Protein AF-A0A534P4Z9-F1 (afdb_monomer)

Solvent-accessible surface area (backbone atoms only — not comparable to full-atom values): 7492 Å² total; per-residue (Å²): 134,86,83,76,64,54,71,62,78,65,38,52,46,67,54,54,63,6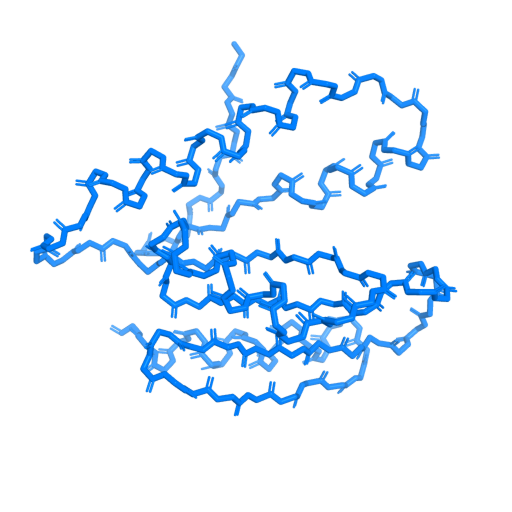1,56,46,58,54,32,57,75,70,72,50,92,48,71,69,58,54,52,50,48,54,49,49,48,41,49,50,22,60,73,42,62,90,47,86,91,55,62,56,40,55,46,78,45,79,26,70,62,66,46,66,62,58,42,52,52,49,29,62,77,30,52,35,47,32,28,40,27,31,71,44,70,89,53,87,82,60,72,63,43,56,34,41,38,39,35,71,89,69,48,76,47,78,42,66,34,39,69,63,57,36,50,54,57,49,47,57,56,54,60,77,75,110

Nearest PDB structures (foldseek):
  1u80-assembly2_C-2  TM=8.392E-01  e=1.641E-07  Escherichia coli
  1u7z-assembly2_C  TM=8.419E-01  e=2.268E-07  Escherichia coli
  1u80-assembly1_B  TM=8.385E-01  e=2.268E-07  Escherichia coli
  5int-assembly1_A  TM=7.259E-01  e=1.029E-05  Bacillus anthracis
  1u7w-assembly1_B  TM=8.502E-01  e=1.557E-04  Escherichia coli

Structure (mmCIF, N/CA/C/O backbone):
data_AF-A0A534P4Z9-F1
#
_entry.id   AF-A0A534P4Z9-F1
#
loop_
_atom_site.group_PDB
_atom_site.id
_atom_site.type_symbol
_atom_site.label_atom_id
_atom_site.label_alt_id
_atom_site.label_comp_id
_atom_site.label_asym_id
_atom_site.label_entity_id
_atom_site.label_seq_id
_atom_site.pdbx_PDB_ins_code
_atom_site.Cartn_x
_atom_site.Cartn_y
_atom_site.Cartn_z
_atom_site.occupancy
_atom_site.B_iso_or_equiv
_atom_site.auth_seq_id
_atom_site.auth_comp_id
_atom_site.auth_asym_id
_atom_site.auth_atom_id
_atom_site.pdbx_PDB_model_num
ATOM 1 N N . MET A 1 1 ? -1.543 27.097 2.259 1.00 29.22 1 MET A N 1
ATOM 2 C CA . MET A 1 1 ? -1.745 26.263 1.054 1.00 29.22 1 MET A CA 1
ATOM 3 C C . MET A 1 1 ? -2.213 24.891 1.501 1.00 29.22 1 MET A C 1
ATOM 5 O O . MET A 1 1 ? -1.517 24.259 2.283 1.00 29.22 1 MET A O 1
ATOM 9 N N . ALA A 1 2 ? -3.424 24.500 1.105 1.00 28.06 2 ALA A N 1
ATOM 10 C CA . ALA A 1 2 ? -4.111 23.307 1.587 1.00 28.06 2 ALA A CA 1
ATOM 11 C C . ALA A 1 2 ? -3.503 22.024 0.996 1.00 28.06 2 ALA A C 1
ATOM 13 O O . ALA A 1 2 ? -3.350 21.909 -0.218 1.00 28.06 2 ALA A O 1
ATOM 14 N N . LEU A 1 3 ? -3.165 21.064 1.859 1.00 31.88 3 LEU A N 1
ATOM 15 C CA . LEU A 1 3 ? -2.809 19.710 1.449 1.00 31.88 3 LEU A CA 1
ATOM 16 C C . LEU A 1 3 ? -4.101 19.005 1.012 1.00 31.88 3 LEU A C 1
ATOM 18 O O . LEU A 1 3 ? -4.985 18.771 1.834 1.00 31.88 3 LEU A O 1
ATOM 22 N N . ALA A 1 4 ? -4.237 18.704 -0.277 1.00 30.28 4 ALA A N 1
ATOM 23 C CA . ALA A 1 4 ? -5.402 18.000 -0.798 1.00 3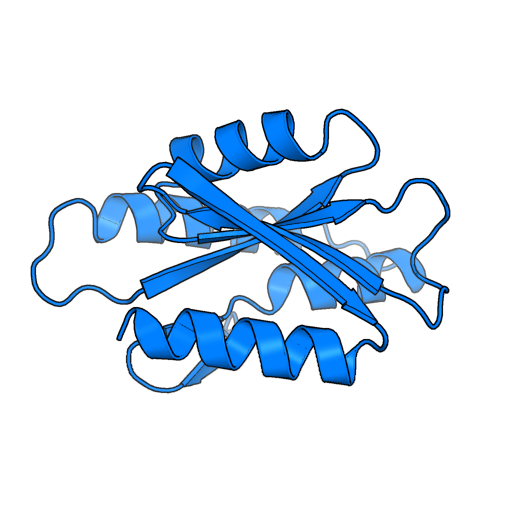0.28 4 ALA A CA 1
ATOM 24 C C . ALA A 1 4 ? -5.305 16.503 -0.451 1.00 30.28 4 ALA A C 1
ATOM 26 O O . ALA A 1 4 ? -4.774 15.702 -1.218 1.00 30.28 4 ALA A O 1
ATOM 27 N N . ALA A 1 5 ? -5.803 16.116 0.726 1.00 37.88 5 ALA A N 1
ATOM 28 C CA . ALA A 1 5 ? -6.342 14.772 0.893 1.00 37.88 5 ALA A CA 1
ATOM 29 C C . ALA A 1 5 ? -7.618 14.713 0.048 1.00 37.88 5 ALA A C 1
ATOM 31 O O . ALA A 1 5 ? -8.521 15.530 0.234 1.00 37.88 5 ALA A O 1
ATOM 32 N N . VAL A 1 6 ? -7.671 13.805 -0.924 1.00 36.94 6 VAL A N 1
ATOM 33 C CA . VAL A 1 6 ? -8.884 13.629 -1.718 1.00 36.94 6 VAL A CA 1
ATOM 34 C C . VAL A 1 6 ? -9.784 12.689 -0.931 1.00 36.94 6 VAL A C 1
ATOM 36 O O . VAL A 1 6 ? -9.512 11.496 -0.805 1.00 36.94 6 VAL A O 1
ATOM 39 N N . TYR A 1 7 ? -10.812 13.277 -0.326 1.00 35.72 7 TYR A N 1
ATOM 40 C CA . TYR A 1 7 ? -11.838 12.571 0.426 1.00 35.72 7 TYR A CA 1
ATOM 41 C C . TYR A 1 7 ? -12.895 12.038 -0.539 1.00 35.72 7 TYR A C 1
ATOM 43 O O . TYR A 1 7 ? -13.554 12.814 -1.228 1.00 35.72 7 TYR A O 1
ATOM 51 N N . PHE A 1 8 ? -13.092 10.722 -0.540 1.00 34.56 8 PHE A N 1
ATOM 52 C CA . PHE A 1 8 ? -14.251 10.079 -1.156 1.00 34.56 8 PHE A CA 1
ATOM 53 C C . PHE A 1 8 ? -14.954 9.244 -0.077 1.00 34.56 8 PHE A C 1
ATOM 55 O O . PHE A 1 8 ? -14.649 8.070 0.121 1.00 34.56 8 PHE A O 1
ATOM 62 N N . GLY A 1 9 ? -15.876 9.861 0.671 1.00 50.66 9 GLY A N 1
ATOM 63 C CA . GLY A 1 9 ? -16.612 9.174 1.743 1.00 50.66 9 GLY A CA 1
ATOM 64 C C . GLY A 1 9 ? -15.707 8.719 2.909 1.00 50.66 9 GLY A C 1
ATOM 65 O O . GLY A 1 9 ? -14.794 9.462 3.271 1.00 50.66 9 GLY A O 1
ATOM 66 N N . PRO A 1 10 ? -15.927 7.533 3.521 1.00 46.31 10 PRO A N 1
ATOM 67 C CA . PRO A 1 10 ? -15.131 7.046 4.660 1.00 46.31 10 PRO A CA 1
ATOM 68 C C . PRO A 1 10 ? -13.684 6.654 4.297 1.00 46.31 10 PRO A C 1
ATOM 70 O O . PRO A 1 10 ? -12.941 6.187 5.160 1.00 46.31 10 PRO A O 1
ATOM 73 N N . VAL A 1 11 ? -13.267 6.829 3.038 1.00 41.22 11 VAL A N 1
ATOM 74 C CA . VAL A 1 11 ? -11.941 6.448 2.541 1.00 41.22 11 VAL A CA 1
ATOM 75 C C . VAL A 1 11 ? -11.077 7.686 2.322 1.00 41.22 11 VAL A C 1
ATOM 77 O O . VAL A 1 11 ? -11.446 8.606 1.588 1.00 41.22 11 VAL A O 1
ATOM 80 N N . VAL A 1 12 ? -9.886 7.685 2.927 1.00 52.78 12 VAL A N 1
ATOM 81 C CA . VAL A 1 12 ? -8.869 8.723 2.719 1.00 52.78 12 VAL A CA 1
ATOM 82 C C . VAL A 1 12 ? -7.769 8.176 1.812 1.00 52.78 12 VAL A C 1
ATOM 84 O O . VAL A 1 12 ? -6.960 7.353 2.236 1.00 52.78 12 VAL A O 1
ATOM 87 N N . PHE A 1 13 ? -7.706 8.669 0.571 1.00 48.91 13 PHE A N 1
ATOM 88 C CA . PHE A 1 13 ? -6.577 8.438 -0.333 1.00 48.91 13 PHE A CA 1
ATOM 89 C C . PHE A 1 13 ? -5.587 9.600 -0.228 1.00 48.91 13 PHE A C 1
ATOM 91 O O . PHE A 1 13 ? -5.920 10.752 -0.517 1.00 48.91 13 PHE A O 1
ATOM 98 N N . LEU A 1 14 ? -4.338 9.315 0.142 1.00 53.25 14 LEU A N 1
ATOM 99 C CA . LEU A 1 14 ? -3.276 10.317 0.082 1.00 53.25 14 LEU A CA 1
ATOM 100 C C . LEU A 1 14 ? -2.496 10.176 -1.228 1.00 53.25 14 LEU A C 1
ATOM 102 O O . LEU A 1 14 ? -1.571 9.379 -1.346 1.00 53.25 14 LEU A O 1
ATOM 106 N N . LEU A 1 15 ? -2.853 11.034 -2.193 1.00 47.09 15 LEU A N 1
ATOM 107 C CA . LEU A 1 15 ? -2.173 11.278 -3.479 1.00 47.09 15 LEU A CA 1
ATOM 108 C C . LEU A 1 15 ? -0.684 11.636 -3.358 1.00 47.09 15 LEU A C 1
ATOM 110 O O . LEU A 1 15 ? 0.015 11.734 -4.366 1.00 47.09 15 LEU A O 1
ATOM 114 N N . ALA A 1 16 ? -0.188 11.851 -2.143 1.00 43.97 16 ALA A N 1
ATOM 115 C CA . ALA A 1 16 ? 1.153 12.342 -1.900 1.00 43.97 16 ALA A CA 1
ATOM 116 C C . ALA A 1 16 ? 2.244 11.457 -2.508 1.00 43.97 16 ALA A C 1
ATOM 118 O O . ALA A 1 16 ? 3.210 12.002 -3.025 1.00 43.97 16 ALA A O 1
ATOM 119 N N . THR A 1 17 ? 2.078 10.130 -2.526 1.00 43.56 17 THR A N 1
ATOM 120 C CA . THR A 1 17 ? 3.051 9.226 -3.162 1.00 43.56 17 THR A CA 1
ATOM 121 C C . THR A 1 17 ? 3.067 9.395 -4.687 1.00 43.56 17 THR A C 1
ATOM 123 O O . THR A 1 17 ? 4.137 9.398 -5.287 1.00 43.56 17 THR A O 1
ATOM 126 N N . ALA A 1 18 ? 1.912 9.625 -5.323 1.00 42.19 18 ALA A N 1
ATOM 127 C CA . ALA A 1 18 ? 1.818 9.856 -6.769 1.00 42.19 18 ALA A CA 1
ATOM 128 C C . ALA A 1 18 ? 2.394 11.225 -7.180 1.00 42.19 18 ALA A C 1
ATOM 130 O O . ALA A 1 18 ? 3.135 11.320 -8.157 1.00 42.19 18 ALA A O 1
ATOM 131 N N . VAL A 1 19 ? 2.124 12.274 -6.394 1.00 46.00 19 VAL A N 1
ATOM 132 C CA . VAL A 1 19 ? 2.737 13.605 -6.567 1.00 46.00 19 VAL A CA 1
ATOM 133 C C . VAL A 1 19 ? 4.254 13.542 -6.349 1.00 46.00 19 VAL A C 1
ATOM 135 O O . VAL A 1 19 ? 4.999 14.225 -7.052 1.00 46.00 19 VAL A O 1
ATOM 138 N N . LEU A 1 20 ? 4.721 12.681 -5.436 1.00 47.41 20 LEU A N 1
ATOM 139 C CA . LEU A 1 20 ? 6.143 12.451 -5.193 1.00 47.41 20 LEU A CA 1
ATOM 140 C C . LEU A 1 20 ? 6.856 11.863 -6.410 1.00 47.41 20 LEU A C 1
ATOM 142 O O . LEU A 1 20 ? 7.895 12.372 -6.819 1.00 47.41 20 LEU A O 1
ATOM 146 N N . VAL A 1 21 ? 6.287 10.801 -6.985 1.00 46.12 21 VAL A N 1
ATOM 147 C CA . VAL A 1 21 ? 6.866 10.083 -8.129 1.00 46.12 21 VAL A CA 1
ATOM 148 C C . VAL A 1 21 ? 6.940 11.001 -9.351 1.00 46.12 21 VAL A C 1
ATOM 150 O O . VAL A 1 21 ? 7.973 11.061 -10.014 1.00 46.12 21 VAL A O 1
ATOM 153 N N . VAL A 1 22 ? 5.892 11.791 -9.605 1.00 52.44 22 VAL A N 1
ATOM 154 C CA . VAL A 1 22 ? 5.870 12.759 -10.714 1.00 52.44 22 VAL A CA 1
ATOM 155 C C . VAL A 1 22 ? 6.836 13.923 -10.477 1.00 52.44 22 VAL A C 1
ATOM 157 O O . VAL A 1 22 ? 7.543 14.327 -11.399 1.00 52.44 22 VAL A O 1
ATOM 160 N N . GLY A 1 23 ? 6.892 14.472 -9.262 1.00 55.66 23 GLY A N 1
ATOM 161 C CA . GLY A 1 23 ? 7.757 15.616 -8.974 1.00 55.66 23 GLY A CA 1
ATOM 162 C C . GLY A 1 23 ? 9.243 15.255 -8.894 1.00 55.66 23 GLY A C 1
ATOM 163 O O . GLY A 1 23 ? 10.062 16.046 -9.351 1.00 55.66 23 GLY A O 1
ATOM 164 N N . LEU A 1 24 ? 9.602 14.051 -8.427 1.00 52.75 24 LEU A N 1
ATOM 165 C CA . LEU A 1 24 ? 10.980 13.541 -8.500 1.00 52.75 24 LEU A CA 1
ATOM 166 C C . LEU A 1 24 ? 11.438 13.385 -9.957 1.00 52.75 24 LEU A C 1
ATOM 168 O O . LEU A 1 24 ? 12.546 13.790 -10.295 1.00 52.75 24 LEU A O 1
ATOM 172 N N . TRP A 1 25 ? 10.564 12.882 -10.837 1.00 44.66 25 TRP A N 1
ATOM 173 C CA . TRP A 1 25 ? 10.863 12.728 -12.266 1.00 44.66 25 TRP A CA 1
ATOM 174 C C . TRP A 1 25 ? 10.993 14.070 -13.004 1.00 44.66 25 TRP A C 1
ATOM 176 O O . TRP A 1 25 ? 11.714 14.172 -13.993 1.00 44.66 25 TRP A O 1
ATOM 186 N N . LYS A 1 26 ? 10.335 15.124 -12.503 1.00 56.28 26 LYS A N 1
ATOM 187 C CA . LYS A 1 26 ? 10.424 16.495 -13.035 1.00 56.28 26 LYS A CA 1
ATOM 188 C C . LYS A 1 26 ? 11.451 17.390 -12.325 1.00 56.28 26 LYS A C 1
ATOM 190 O O . LYS A 1 26 ? 11.509 18.581 -12.626 1.00 56.28 26 LYS A O 1
ATOM 195 N N . GLY A 1 27 ? 12.253 16.849 -11.403 1.00 50.34 27 GLY A N 1
ATOM 196 C CA . GLY A 1 27 ? 13.313 17.591 -10.709 1.00 50.34 27 GLY A CA 1
ATOM 197 C C . GLY A 1 27 ? 12.817 18.622 -9.687 1.00 50.34 27 GLY A C 1
ATOM 198 O O . GLY A 1 27 ? 13.512 19.594 -9.399 1.00 50.34 27 GLY A O 1
ATOM 199 N N . TRP A 1 28 ? 11.610 18.456 -9.143 1.00 64.25 28 TRP A N 1
ATOM 200 C CA . TRP A 1 28 ? 11.060 19.358 -8.129 1.00 64.25 28 TRP A CA 1
ATOM 201 C C . TRP A 1 28 ? 11.677 19.084 -6.749 1.00 64.25 28 TRP A C 1
ATOM 203 O O . TRP A 1 28 ? 11.781 17.935 -6.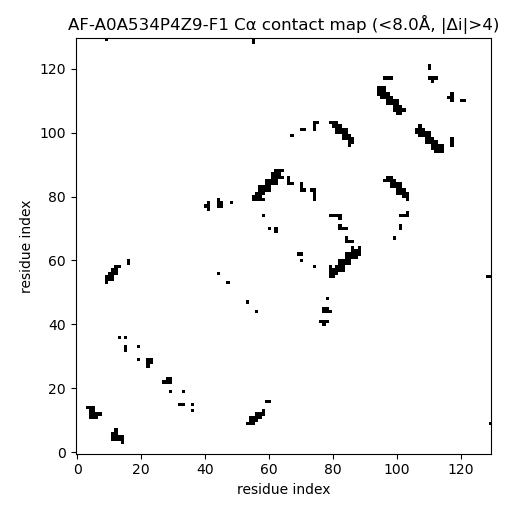321 1.00 64.25 28 TRP A O 1
ATOM 213 N N . ASN A 1 29 ? 12.028 20.139 -6.003 1.00 50.94 29 ASN A N 1
ATOM 214 C CA . ASN A 1 29 ? 12.429 20.003 -4.601 1.00 50.94 29 ASN A CA 1
ATOM 215 C C . ASN A 1 29 ? 11.187 19.759 -3.727 1.00 50.94 29 ASN A C 1
ATOM 217 O O . ASN A 1 29 ? 10.456 20.683 -3.374 1.00 50.94 29 ASN A O 1
ATOM 221 N N . LEU A 1 30 ? 10.945 18.488 -3.405 1.00 52.62 30 LEU A N 1
ATOM 222 C CA . LEU A 1 30 ? 9.762 18.021 -2.680 1.00 52.62 30 LEU A CA 1
ATOM 223 C C . LEU A 1 30 ? 10.004 17.748 -1.188 1.00 52.62 30 LEU A C 1
ATOM 225 O O . LEU A 1 30 ? 9.122 17.187 -0.536 1.00 52.62 30 LEU A O 1
ATOM 229 N N . GLY A 1 31 ? 11.156 18.130 -0.620 1.00 47.09 31 GLY A N 1
ATOM 230 C CA . GLY A 1 31 ? 11.521 17.780 0.764 1.00 47.09 31 GLY A CA 1
ATOM 231 C C . GLY A 1 31 ? 10.451 18.152 1.803 1.00 47.09 31 GLY A C 1
ATOM 232 O O . GLY A 1 31 ? 10.122 17.350 2.676 1.00 47.09 31 GLY A O 1
ATOM 233 N N . GLY A 1 32 ? 9.821 19.323 1.651 1.00 42.19 32 GLY A N 1
ATOM 234 C CA . GLY A 1 32 ? 8.721 19.762 2.519 1.00 42.19 32 GLY A CA 1
ATOM 235 C C . GLY A 1 32 ? 7.400 19.016 2.290 1.00 42.19 32 GLY A C 1
ATOM 236 O O . GLY A 1 32 ? 6.673 18.743 3.239 1.00 42.19 32 GLY A O 1
ATOM 237 N N . VAL A 1 33 ? 7.094 18.626 1.051 1.00 41.88 33 VAL A N 1
ATOM 238 C CA . VAL A 1 33 ? 5.849 17.913 0.700 1.00 41.88 33 VAL A CA 1
ATOM 239 C C . VAL A 1 33 ? 5.904 16.455 1.164 1.00 41.88 33 VAL A C 1
ATOM 241 O O . VAL A 1 33 ? 4.914 15.935 1.683 1.00 41.88 33 VAL A O 1
ATOM 244 N N . LEU A 1 34 ? 7.075 15.818 1.046 1.00 39.97 34 LEU A N 1
ATOM 245 C CA . LEU A 1 34 ? 7.327 14.464 1.541 1.00 39.97 34 LEU A CA 1
ATOM 246 C C . LEU A 1 34 ? 7.126 14.380 3.056 1.00 39.97 34 LEU A C 1
ATOM 248 O O . LEU A 1 34 ? 6.419 13.496 3.542 1.00 39.97 34 LEU A O 1
ATOM 252 N N . TYR A 1 35 ? 7.719 15.321 3.793 1.00 40.44 35 TYR A N 1
ATOM 253 C CA . TYR A 1 35 ? 7.611 15.363 5.247 1.00 40.44 35 TYR A CA 1
ATOM 254 C C . TYR A 1 35 ? 6.156 15.528 5.695 1.00 40.44 35 TYR A C 1
ATOM 256 O O . TYR A 1 35 ? 5.682 14.784 6.551 1.00 40.44 35 TYR A O 1
ATOM 264 N N . VAL A 1 36 ? 5.413 16.437 5.057 1.00 39.81 36 VAL A N 1
ATOM 265 C CA . VAL A 1 36 ? 4.015 16.702 5.415 1.00 39.81 36 VAL A CA 1
ATOM 266 C C . VAL A 1 36 ? 3.114 15.499 5.109 1.00 39.81 36 VAL A C 1
ATOM 268 O O . VAL A 1 36 ? 2.272 15.146 5.928 1.00 39.81 36 VAL A O 1
ATOM 271 N N . ALA A 1 37 ? 3.316 14.798 3.994 1.00 44.66 37 ALA A N 1
ATOM 272 C CA . ALA A 1 37 ? 2.541 13.600 3.672 1.00 44.66 37 ALA A CA 1
ATOM 273 C C . ALA A 1 37 ? 2.781 12.429 4.639 1.00 44.66 37 ALA A C 1
ATOM 275 O O . ALA A 1 37 ? 1.837 11.755 5.063 1.00 44.66 37 ALA A O 1
ATOM 276 N N . VAL A 1 38 ? 4.045 12.188 5.004 1.00 45.03 38 VAL A N 1
ATOM 277 C CA . VAL A 1 38 ? 4.418 11.151 5.977 1.00 45.03 38 VAL A CA 1
ATOM 278 C C . VAL A 1 38 ? 3.893 11.507 7.372 1.00 45.03 38 VAL A C 1
ATOM 280 O O . VAL A 1 38 ? 3.355 10.631 8.052 1.00 45.03 38 VAL A O 1
ATOM 283 N N . ALA A 1 39 ? 3.973 12.784 7.761 1.00 48.19 39 ALA A N 1
ATOM 284 C CA . ALA A 1 39 ? 3.455 13.283 9.031 1.00 48.19 39 ALA A CA 1
ATOM 285 C C . ALA A 1 39 ? 1.926 13.170 9.131 1.00 48.19 39 ALA A C 1
ATOM 287 O O . ALA A 1 39 ? 1.413 12.804 10.186 1.00 48.19 39 ALA A O 1
ATOM 288 N N . VAL A 1 40 ? 1.186 13.407 8.042 1.00 57.59 40 VAL A N 1
ATOM 289 C CA . VAL A 1 40 ? -0.279 13.263 8.034 1.00 57.59 40 VAL A CA 1
ATOM 290 C C . VAL A 1 40 ? -0.701 11.805 8.227 1.00 57.59 40 VAL A C 1
ATOM 292 O O . VAL A 1 40 ? -1.580 11.550 9.042 1.00 57.59 40 VAL A O 1
ATOM 295 N N . LEU A 1 41 ? -0.064 10.833 7.562 1.00 55.44 41 LEU A N 1
ATOM 296 C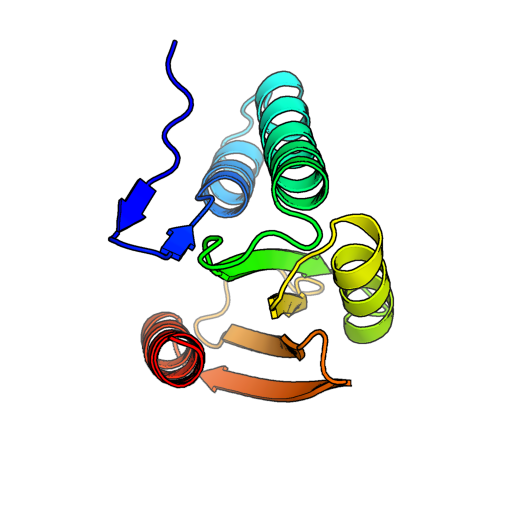 CA . LEU A 1 41 ? -0.402 9.412 7.757 1.00 55.44 41 LEU A CA 1
ATOM 297 C C . LEU A 1 41 ? -0.132 8.940 9.192 1.00 55.44 41 LEU A C 1
ATOM 299 O O . LEU A 1 41 ? -0.999 8.320 9.801 1.00 55.44 41 LEU A O 1
ATOM 303 N N . ALA A 1 42 ? 1.039 9.265 9.747 1.00 57.06 42 ALA A N 1
ATOM 304 C CA . ALA A 1 42 ? 1.372 8.918 11.130 1.00 57.06 42 ALA A CA 1
ATOM 305 C C . ALA A 1 42 ? 0.457 9.634 12.144 1.00 57.06 42 ALA A C 1
ATOM 307 O O . ALA A 1 42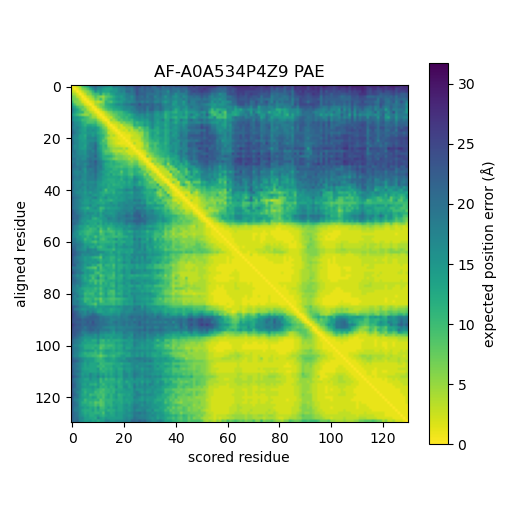 ? 0.028 9.042 13.139 1.00 57.06 42 ALA A O 1
ATOM 308 N N . GLY A 1 43 ? 0.106 10.892 11.862 1.00 61.66 43 GLY A N 1
ATOM 309 C CA . GLY A 1 43 ? -0.810 11.690 12.671 1.00 61.66 43 GLY A CA 1
ATOM 310 C C . GLY A 1 43 ? -2.242 11.155 12.656 1.00 61.66 43 GLY A C 1
ATOM 311 O O . GLY A 1 43 ? -2.853 11.043 13.714 1.00 61.66 43 GLY A O 1
ATOM 312 N N . LEU A 1 44 ? -2.773 10.768 11.491 1.00 67.50 44 LEU A N 1
ATOM 313 C CA . LEU A 1 44 ? -4.110 10.173 11.359 1.00 67.50 44 LEU A CA 1
ATOM 314 C C . LEU A 1 44 ? -4.170 8.769 11.967 1.00 67.50 44 LEU A C 1
ATOM 316 O O . LEU A 1 44 ? -5.130 8.458 12.672 1.00 67.50 44 LEU A O 1
ATOM 320 N N . GLY A 1 45 ? -3.128 7.960 11.754 1.00 63.41 45 GLY A N 1
ATOM 321 C CA . GLY A 1 45 ? -2.985 6.648 12.380 1.00 63.41 45 GLY A CA 1
ATOM 322 C C . GLY A 1 45 ? -3.040 6.743 13.904 1.00 63.41 45 GLY A C 1
ATOM 323 O O . GLY A 1 45 ? -3.789 6.005 14.537 1.00 63.41 45 GLY A O 1
ATOM 324 N N . THR A 1 46 ? -2.321 7.699 14.495 1.00 71.38 46 THR A N 1
ATOM 325 C CA . THR A 1 46 ? -2.388 7.970 15.940 1.00 71.38 46 THR A CA 1
ATOM 326 C C . THR A 1 46 ? -3.756 8.520 16.354 1.00 71.38 46 THR A C 1
ATOM 328 O O . THR A 1 46 ? -4.353 8.033 17.308 1.00 71.38 46 THR A O 1
ATOM 331 N N . ARG A 1 47 ? -4.285 9.511 15.623 1.00 71.19 47 ARG A N 1
ATOM 332 C CA . ARG A 1 47 ? -5.539 10.212 15.952 1.00 71.19 47 ARG A CA 1
ATOM 333 C C . ARG A 1 47 ? -6.747 9.286 16.013 1.00 71.19 47 ARG A C 1
ATOM 335 O O . ARG A 1 47 ? -7.642 9.519 16.818 1.00 71.19 47 ARG A O 1
ATOM 342 N N . PHE A 1 48 ? -6.798 8.289 15.140 1.00 72.31 48 PHE A N 1
ATOM 343 C CA . PHE A 1 48 ? -7.936 7.386 15.046 1.00 72.31 48 PHE A CA 1
ATOM 344 C C . PHE A 1 48 ? -7.671 6.006 15.657 1.00 72.31 48 PHE A C 1
ATOM 346 O O . PHE A 1 48 ? -8.526 5.130 15.554 1.00 72.31 48 PHE A O 1
ATOM 353 N N . ALA A 1 49 ? -6.529 5.782 16.310 1.00 72.12 49 ALA A N 1
ATOM 354 C CA . ALA A 1 49 ? -6.254 4.509 16.969 1.00 72.12 49 ALA A CA 1
ATOM 355 C C . ALA A 1 49 ? -7.367 4.164 17.982 1.00 72.12 49 ALA A C 1
ATOM 357 O O . ALA A 1 49 ? -7.598 4.899 18.937 1.00 72.12 49 ALA A O 1
ATOM 358 N N . GLY A 1 50 ? -8.077 3.053 17.752 1.00 67.56 50 GLY A N 1
ATOM 359 C CA . GLY A 1 50 ? -9.151 2.574 18.634 1.00 67.56 50 GLY A CA 1
ATOM 360 C C . GLY A 1 50 ? -10.500 3.301 18.520 1.00 67.56 50 GLY A C 1
ATOM 361 O O . GLY A 1 50 ? -11.417 2.970 19.267 1.00 67.56 50 GLY A O 1
ATOM 362 N N . ALA A 1 51 ? -10.661 4.258 17.599 1.00 71.88 51 ALA A N 1
ATOM 363 C CA . ALA A 1 51 ? -11.926 4.970 17.420 1.00 71.88 51 ALA A CA 1
ATOM 364 C C . ALA A 1 51 ? -12.967 4.132 16.648 1.00 71.88 51 ALA A C 1
ATOM 366 O O . ALA A 1 51 ? -12.694 3.632 15.554 1.00 71.88 51 ALA A O 1
ATOM 367 N N . GLN A 1 52 ? -14.180 4.028 17.201 1.00 66.38 52 GLN A N 1
ATOM 368 C CA . GLN A 1 52 ? -15.364 3.497 16.514 1.00 66.38 52 GLN A CA 1
ATOM 369 C C . GLN A 1 52 ? -15.744 4.429 15.347 1.00 66.38 52 GLN A C 1
ATOM 371 O O . GLN A 1 52 ? -15.802 5.644 15.527 1.00 66.38 52 GLN A O 1
ATOM 376 N N . GLY A 1 53 ? -15.982 3.878 14.151 1.00 70.12 53 GLY A N 1
ATOM 377 C CA . GLY A 1 53 ? -16.387 4.657 12.968 1.00 70.12 53 GLY A CA 1
ATOM 378 C C . GLY A 1 53 ? -15.276 5.489 12.309 1.00 70.12 53 GLY A C 1
ATOM 379 O O . GLY A 1 53 ? -15.566 6.452 11.600 1.00 70.12 53 GLY A O 1
ATOM 380 N N . ARG A 1 54 ? -14.001 5.160 12.549 1.00 79.94 54 ARG A N 1
ATOM 381 C CA . ARG A 1 54 ? -12.870 5.835 11.894 1.00 79.94 54 ARG A CA 1
ATOM 382 C C . ARG A 1 54 ? -12.760 5.497 10.400 1.00 79.94 54 ARG A C 1
ATOM 384 O O . ARG A 1 54 ? -13.150 4.398 10.010 1.00 79.94 54 ARG A O 1
ATOM 391 N N . PRO A 1 55 ? -12.155 6.380 9.582 1.00 78.94 55 PRO A N 1
ATOM 392 C CA . PRO A 1 55 ? -11.897 6.076 8.180 1.00 78.94 55 PRO A CA 1
ATOM 393 C C . PRO A 1 55 ? -10.933 4.896 8.013 1.00 78.94 55 PRO A C 1
ATOM 395 O O . PRO A 1 55 ? -10.027 4.693 8.834 1.00 78.94 55 PRO A O 1
ATOM 398 N N . LEU A 1 56 ? -11.102 4.169 6.907 1.00 82.44 56 LEU A N 1
ATOM 399 C CA . LEU A 1 56 ? -10.160 3.146 6.462 1.00 82.44 56 LEU A CA 1
ATOM 400 C C . LEU A 1 56 ? -8.869 3.826 5.986 1.00 82.44 56 LEU A C 1
ATOM 402 O O . LEU A 1 56 ? -8.896 4.685 5.098 1.00 82.44 56 LEU A O 1
ATOM 406 N N . LEU A 1 57 ? -7.735 3.441 6.568 1.00 86.50 57 LEU A N 1
ATOM 407 C CA . LEU A 1 57 ? -6.427 4.010 6.254 1.00 86.50 57 LEU A CA 1
ATOM 408 C C . LEU A 1 57 ? -5.656 3.091 5.301 1.00 86.50 57 LEU A C 1
ATOM 410 O O . LEU A 1 57 ? -5.159 2.038 5.704 1.00 86.50 57 LEU A O 1
ATOM 414 N N . VAL A 1 58 ? -5.511 3.516 4.043 1.00 86.31 58 VAL A N 1
ATOM 415 C CA . VAL A 1 58 ? -4.775 2.784 3.000 1.00 86.31 58 VAL A CA 1
ATOM 416 C C . VAL A 1 58 ? -3.487 3.531 2.648 1.00 86.31 58 VAL A C 1
ATOM 418 O O . VAL A 1 58 ? -3.522 4.676 2.197 1.00 86.31 58 VAL A O 1
ATOM 421 N N . GLY A 1 59 ? -2.333 2.896 2.852 1.00 86.38 59 GLY A N 1
ATOM 422 C CA . GLY A 1 59 ? -1.030 3.438 2.458 1.00 86.38 59 GLY A CA 1
ATOM 423 C C . GLY A 1 59 ? -0.537 2.899 1.117 1.00 86.38 59 GLY A C 1
ATOM 424 O O . GLY A 1 59 ? -0.856 1.778 0.737 1.00 86.38 59 GLY A O 1
ATOM 425 N N . PHE A 1 60 ? 0.312 3.670 0.439 1.00 85.56 60 PHE A N 1
ATOM 426 C CA . PHE A 1 60 ? 1.061 3.224 -0.738 1.00 85.56 60 PHE A CA 1
ATOM 427 C C . PHE A 1 60 ? 2.559 3.328 -0.466 1.00 85.56 60 PHE A C 1
ATOM 429 O O . PHE A 1 60 ? 3.029 4.349 0.047 1.00 85.56 60 PHE A O 1
ATOM 436 N N . ALA A 1 61 ? 3.297 2.286 -0.826 1.00 84.00 61 ALA A N 1
ATOM 437 C CA . ALA A 1 61 ? 4.735 2.183 -0.669 1.00 84.00 61 ALA A CA 1
ATOM 438 C C . ALA A 1 61 ? 5.385 1.782 -1.998 1.00 84.00 61 ALA A C 1
ATOM 440 O O . ALA A 1 61 ? 4.863 0.949 -2.734 1.00 84.00 61 ALA A O 1
ATOM 441 N N . ALA A 1 62 ? 6.522 2.398 -2.301 1.00 83.12 62 ALA A N 1
ATOM 442 C CA . ALA A 1 62 ? 7.398 1.988 -3.387 1.00 83.12 62 ALA A CA 1
ATOM 443 C C . ALA A 1 62 ? 8.669 1.434 -2.744 1.00 83.12 62 ALA A C 1
ATOM 445 O O . ALA A 1 62 ? 9.290 2.127 -1.937 1.00 83.12 62 ALA A O 1
ATOM 446 N N . GLU A 1 63 ? 9.017 0.195 -3.067 1.00 82.88 63 GLU A N 1
ATOM 447 C CA . GLU A 1 63 ? 10.154 -0.515 -2.486 1.00 82.88 63 GLU A CA 1
ATOM 448 C C . GLU A 1 63 ? 11.080 -0.997 -3.600 1.00 82.88 63 GLU A C 1
ATOM 450 O O . GLU A 1 63 ? 10.629 -1.449 -4.650 1.00 82.88 63 GLU A O 1
ATOM 455 N N . THR A 1 64 ? 12.385 -0.908 -3.381 1.00 79.44 64 THR A N 1
ATOM 456 C CA . THR A 1 64 ? 13.403 -1.408 -4.319 1.00 79.44 64 THR A CA 1
ATOM 457 C C . THR A 1 64 ? 13.882 -2.811 -3.963 1.00 79.44 64 THR A C 1
ATOM 459 O O . THR A 1 64 ? 14.416 -3.511 -4.813 1.00 79.44 64 THR A O 1
ATOM 462 N N . GLU A 1 65 ? 13.696 -3.218 -2.710 1.00 83.56 65 GLU A N 1
ATOM 463 C CA . GLU A 1 65 ? 14.084 -4.512 -2.160 1.00 83.56 65 GLU A CA 1
ATOM 464 C C . GLU A 1 65 ? 13.206 -4.841 -0.950 1.00 83.56 65 GLU A C 1
ATOM 466 O O . GLU A 1 65 ? 12.520 -3.958 -0.427 1.00 83.56 65 GLU A O 1
ATOM 471 N N . ARG A 1 66 ? 13.237 -6.104 -0.497 1.00 89.44 66 ARG A N 1
ATOM 472 C CA . ARG A 1 66 ? 12.542 -6.577 0.721 1.00 89.44 66 ARG A CA 1
ATOM 473 C C . ARG A 1 66 ? 11.104 -6.042 0.823 1.00 89.44 66 ARG A C 1
ATOM 475 O O . ARG A 1 66 ? 10.655 -5.622 1.886 1.00 89.44 66 ARG A O 1
ATOM 482 N N . VAL A 1 67 ? 10.398 -6.045 -0.314 1.00 89.06 67 VAL A N 1
ATOM 483 C CA . VAL A 1 67 ? 9.143 -5.306 -0.539 1.00 89.06 67 VAL A CA 1
ATOM 484 C C . VAL A 1 67 ? 8.115 -5.588 0.550 1.00 89.06 67 VAL A C 1
ATOM 486 O O . VAL A 1 67 ? 7.575 -4.671 1.163 1.00 89.06 67 VAL A O 1
ATOM 489 N N . GLU A 1 68 ? 7.869 -6.870 0.818 1.00 94.19 68 GLU A N 1
ATOM 490 C CA . GLU A 1 68 ? 6.864 -7.289 1.788 1.00 94.19 68 GLU A CA 1
ATOM 491 C C . GLU A 1 68 ? 7.255 -6.912 3.222 1.00 94.19 68 GLU A C 1
ATOM 493 O O . GLU A 1 68 ? 6.433 -6.372 3.957 1.00 94.19 68 GLU A O 1
ATOM 498 N N . GLU A 1 69 ? 8.506 -7.138 3.616 1.00 94.94 69 GLU A N 1
ATOM 499 C CA . GLU A 1 69 ? 8.990 -6.825 4.962 1.00 94.94 69 GLU A CA 1
ATOM 500 C C . GLU A 1 69 ? 8.933 -5.321 5.243 1.00 94.94 69 GLU A C 1
ATOM 502 O O . GLU A 1 69 ? 8.322 -4.891 6.223 1.00 94.94 69 GLU A O 1
ATOM 507 N N . ASN A 1 70 ? 9.457 -4.507 4.323 1.00 91.62 70 ASN A N 1
ATOM 508 C CA . ASN A 1 70 ? 9.417 -3.051 4.431 1.00 91.62 70 ASN A CA 1
ATOM 509 C C . ASN A 1 70 ? 7.978 -2.517 4.485 1.00 91.62 70 ASN A C 1
ATOM 511 O O . ASN A 1 70 ? 7.689 -1.550 5.201 1.00 91.62 70 ASN A O 1
ATOM 515 N N . ALA A 1 71 ? 7.066 -3.137 3.734 1.00 91.44 71 ALA A N 1
ATOM 516 C CA . ALA A 1 71 ? 5.660 -2.772 3.730 1.00 91.44 71 ALA A CA 1
ATOM 517 C C . ALA A 1 71 ? 4.953 -3.163 5.038 1.00 91.44 71 ALA A C 1
ATOM 519 O O . ALA A 1 71 ? 4.227 -2.330 5.586 1.00 91.44 71 ALA A O 1
ATOM 520 N N . ARG A 1 72 ? 5.201 -4.361 5.592 1.00 95.75 72 ARG A N 1
ATOM 521 C CA . ARG A 1 72 ? 4.683 -4.782 6.915 1.00 95.75 72 ARG A CA 1
ATOM 522 C C . ARG A 1 72 ? 5.137 -3.833 8.018 1.00 95.75 72 ARG A C 1
ATOM 524 O O . ARG A 1 72 ? 4.330 -3.379 8.829 1.00 95.75 72 ARG A O 1
ATOM 531 N N . ASP A 1 73 ? 6.404 -3.453 7.980 1.00 93.94 73 ASP A N 1
ATOM 532 C CA . ASP A 1 73 ? 6.986 -2.477 8.888 1.00 93.94 73 ASP A CA 1
ATOM 533 C C . ASP A 1 73 ? 6.287 -1.111 8.807 1.00 93.94 73 ASP A C 1
ATOM 535 O O . ASP A 1 73 ? 5.974 -0.493 9.826 1.00 93.94 73 ASP A O 1
ATOM 539 N N . LYS A 1 74 ? 6.022 -0.615 7.592 1.00 89.88 74 LYS A N 1
ATOM 540 C CA . LYS A 1 74 ? 5.324 0.663 7.366 1.00 89.88 74 LYS A CA 1
ATOM 541 C C . LYS A 1 74 ? 3.849 0.595 7.770 1.00 89.88 74 LYS A C 1
ATOM 543 O O . LYS A 1 74 ? 3.356 1.563 8.348 1.00 89.88 74 LYS A O 1
ATOM 548 N N . LEU A 1 75 ? 3.171 -0.522 7.504 1.00 91.06 75 LEU A N 1
ATOM 549 C CA . LEU A 1 75 ? 1.796 -0.809 7.929 1.00 91.06 75 LEU A CA 1
ATOM 550 C C . LEU A 1 75 ? 1.664 -0.697 9.452 1.00 91.06 75 LEU A C 1
ATOM 552 O O . LEU A 1 75 ? 0.814 0.054 9.935 1.00 91.06 75 LEU A O 1
ATOM 556 N N . ALA A 1 76 ? 2.555 -1.367 10.191 1.00 92.75 76 ALA A N 1
ATOM 557 C CA . ALA A 1 76 ? 2.585 -1.331 11.649 1.00 92.75 76 ALA A CA 1
ATOM 558 C C . ALA A 1 76 ? 2.968 0.059 12.183 1.00 92.75 76 ALA A C 1
ATOM 560 O O . ALA A 1 76 ? 2.215 0.655 12.953 1.00 92.75 76 ALA A O 1
ATOM 561 N N . ARG A 1 77 ? 4.096 0.626 11.723 1.00 89.44 77 ARG A N 1
ATOM 562 C CA . ARG A 1 77 ? 4.605 1.927 12.202 1.00 89.44 77 ARG A CA 1
ATOM 563 C C . ARG A 1 77 ? 3.638 3.088 11.965 1.00 89.44 77 ARG A C 1
ATOM 565 O O . ARG A 1 77 ? 3.612 4.020 12.761 1.00 89.44 77 ARG A O 1
ATOM 572 N N . LYS A 1 78 ? 2.864 3.060 10.874 1.00 84.75 78 LYS A N 1
ATOM 573 C CA . LYS A 1 78 ? 1.898 4.119 10.524 1.00 84.75 78 LYS A CA 1
ATOM 574 C C . LYS A 1 78 ? 0.465 3.807 10.954 1.00 84.75 78 LYS A C 1
ATOM 576 O O . LYS A 1 78 ? -0.425 4.598 10.660 1.00 84.75 78 LYS A O 1
ATOM 581 N N . ASN A 1 79 ? 0.243 2.684 11.640 1.00 87.50 79 ASN A N 1
ATOM 582 C CA . ASN A 1 79 ? -1.073 2.246 12.092 1.00 87.50 79 ASN A CA 1
ATOM 583 C C . ASN A 1 79 ? -2.116 2.240 10.950 1.00 87.50 79 ASN A C 1
ATOM 585 O O . ASN A 1 79 ? -3.213 2.775 11.111 1.00 87.50 79 ASN A O 1
ATOM 589 N N . LEU A 1 80 ? -1.775 1.650 9.798 1.00 87.81 80 LEU A N 1
ATOM 590 C CA . LEU A 1 80 ? -2.662 1.565 8.625 1.00 87.81 80 LEU A CA 1
ATOM 591 C C . LEU A 1 80 ? -3.564 0.321 8.689 1.00 87.81 80 LEU A C 1
ATOM 593 O O . LEU A 1 80 ? -3.331 -0.587 9.486 1.00 87.81 80 LEU A O 1
ATOM 597 N N . ASP A 1 81 ? -4.612 0.283 7.875 1.00 91.38 81 ASP A N 1
ATOM 598 C CA . ASP A 1 81 ? -5.473 -0.898 7.709 1.00 91.38 81 ASP A CA 1
ATOM 599 C C . ASP A 1 81 ? -5.017 -1.757 6.538 1.00 91.38 81 ASP A C 1
ATOM 601 O O . ASP A 1 81 ? -4.980 -2.983 6.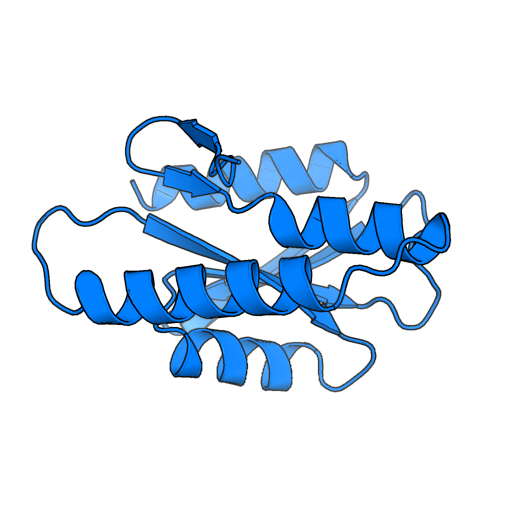639 1.00 91.38 81 ASP A O 1
ATOM 605 N N . LEU A 1 82 ? -4.598 -1.092 5.463 1.00 92.25 82 LEU A N 1
ATOM 606 C CA . LEU A 1 82 ? -4.003 -1.699 4.285 1.00 92.25 82 LEU A CA 1
ATOM 607 C C . LEU A 1 82 ? -2.740 -0.940 3.875 1.00 92.25 82 LEU A C 1
ATOM 609 O O . LEU A 1 82 ? -2.647 0.282 4.027 1.00 92.25 82 LEU A O 1
ATOM 613 N N . ILE A 1 83 ? -1.795 -1.650 3.268 1.00 91.50 83 ILE A N 1
ATOM 614 C CA . ILE A 1 83 ? -0.700 -1.045 2.514 1.00 91.50 83 ILE A CA 1
ATOM 615 C C . ILE A 1 83 ? -0.544 -1.730 1.156 1.00 91.50 83 ILE A C 1
ATOM 617 O O . ILE A 1 83 ? -0.594 -2.953 1.057 1.00 91.50 83 ILE A O 1
ATOM 621 N N . VAL A 1 84 ? -0.362 -0.930 0.110 1.00 90.50 84 VAL A N 1
ATOM 622 C CA . VAL A 1 84 ? -0.102 -1.372 -1.262 1.00 90.50 84 VAL A CA 1
ATOM 623 C C . VAL A 1 84 ? 1.362 -1.091 -1.571 1.00 90.50 84 VAL A C 1
ATOM 625 O O . VAL A 1 84 ? 1.769 0.069 -1.622 1.00 90.50 84 VAL A O 1
ATOM 628 N N . ALA A 1 85 ? 2.157 -2.136 -1.751 1.00 89.62 85 ALA A N 1
ATOM 629 C CA . ALA A 1 85 ? 3.586 -2.054 -2.002 1.00 89.62 85 ALA A CA 1
ATOM 630 C C . ALA A 1 85 ? 3.897 -2.413 -3.457 1.00 89.62 85 ALA A C 1
ATOM 632 O O . ALA A 1 85 ? 3.558 -3.502 -3.913 1.00 89.62 85 ALA A O 1
ATOM 633 N N . ASN A 1 86 ? 4.531 -1.497 -4.181 1.00 85.38 86 ASN A N 1
ATOM 634 C CA . ASN A 1 86 ? 5.014 -1.717 -5.541 1.00 85.38 86 ASN A CA 1
ATOM 635 C C . ASN A 1 86 ? 6.528 -1.955 -5.524 1.00 85.38 86 ASN A C 1
ATOM 637 O O . ASN A 1 86 ? 7.250 -1.175 -4.894 1.00 85.38 86 ASN A O 1
ATOM 641 N N . GLU A 1 87 ? 7.004 -2.980 -6.233 1.00 82.62 87 GLU A N 1
ATOM 642 C CA . GLU A 1 87 ? 8.436 -3.155 -6.480 1.00 82.62 87 GLU A CA 1
ATOM 643 C C . GLU A 1 87 ? 8.867 -2.249 -7.638 1.00 82.62 87 GLU A C 1
ATOM 645 O O . GLU A 1 87 ? 8.369 -2.368 -8.754 1.00 82.62 87 GLU A O 1
ATOM 650 N N . VAL A 1 88 ? 9.794 -1.326 -7.384 1.00 76.25 88 VAL A N 1
ATOM 651 C CA . VAL A 1 88 ? 10.220 -0.308 -8.364 1.00 76.25 88 VAL A CA 1
ATOM 652 C C . VAL A 1 88 ? 11.673 -0.479 -8.815 1.00 76.25 88 VAL A C 1
ATOM 654 O O . VAL A 1 88 ? 12.254 0.442 -9.388 1.00 76.25 88 VAL A O 1
ATOM 657 N N . SER A 1 89 ? 12.260 -1.656 -8.577 1.00 68.00 89 SER A N 1
ATOM 658 C CA . SER A 1 89 ? 13.669 -1.983 -8.852 1.00 68.00 89 SER A CA 1
ATOM 659 C C . SER A 1 89 ? 14.080 -1.773 -10.320 1.00 68.00 89 SER A C 1
ATOM 661 O O . SER A 1 89 ? 15.219 -1.398 -10.584 1.00 68.00 89 SER A O 1
ATOM 663 N N . GLN A 1 90 ? 13.153 -1.938 -11.270 1.00 54.41 90 GLN A N 1
ATOM 664 C CA . GLN A 1 90 ? 13.383 -1.785 -12.718 1.00 54.41 90 GLN A CA 1
ATOM 665 C C . GLN A 1 90 ? 12.794 -0.483 -13.310 1.00 54.41 90 GLN A C 1
ATOM 667 O O . GLN A 1 90 ? 12.750 -0.307 -14.526 1.00 54.41 90 GLN A O 1
ATOM 672 N N . GLY A 1 91 ? 12.362 0.461 -12.464 1.00 57.28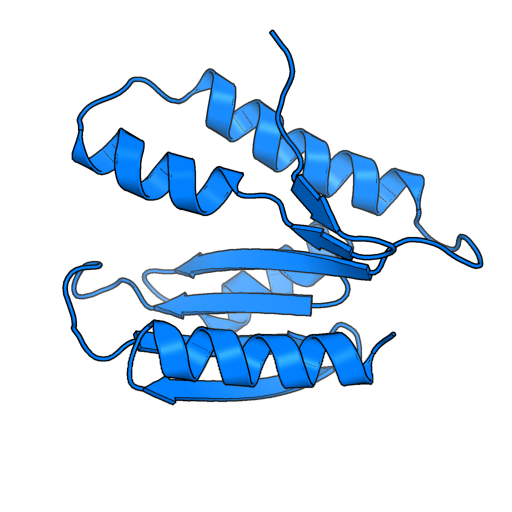 91 GLY A N 1
ATOM 673 C CA . GLY A 1 91 ? 11.773 1.737 -12.881 1.00 57.28 91 GLY A CA 1
ATOM 674 C C . GLY A 1 91 ? 10.246 1.716 -13.050 1.00 57.28 91 GLY A C 1
ATOM 675 O O . GLY A 1 91 ? 9.609 0.679 -13.184 1.00 57.28 91 GLY A O 1
ATOM 676 N N . PHE A 1 92 ? 9.632 2.904 -13.035 1.00 58.47 92 PHE A N 1
ATOM 677 C CA . PHE A 1 92 ? 8.168 3.101 -13.020 1.00 58.47 92 PHE A CA 1
ATOM 678 C C . PHE A 1 92 ? 7.480 2.963 -14.397 1.00 58.47 92 PHE A C 1
ATOM 680 O O . PHE A 1 92 ? 6.279 3.215 -14.518 1.00 58.47 92 PHE A O 1
ATOM 687 N N . ALA A 1 93 ? 8.239 2.642 -15.448 1.00 54.09 93 ALA A N 1
ATOM 688 C CA . ALA A 1 93 ? 7.839 2.830 -16.845 1.00 54.09 93 ALA A CA 1
ATOM 689 C C . ALA A 1 93 ? 7.294 1.566 -17.539 1.00 54.09 93 ALA A C 1
ATOM 691 O O . ALA A 1 93 ? 7.135 1.569 -18.756 1.00 54.09 93 ALA A O 1
ATOM 692 N N . GLY A 1 94 ? 6.991 0.502 -16.790 1.00 60.66 94 GLY A N 1
ATOM 693 C CA . GLY A 1 94 ? 6.314 -0.680 -17.327 1.00 60.66 94 GLY A CA 1
ATOM 694 C C . GLY A 1 94 ? 4.813 -0.455 -17.558 1.00 60.66 94 GLY A C 1
ATOM 695 O O . GLY A 1 94 ? 4.141 0.261 -16.801 1.00 60.66 94 GLY A O 1
ATOM 696 N N . ASP A 1 95 ? 4.275 -1.092 -18.599 1.00 65.94 95 ASP A N 1
ATOM 697 C CA . ASP A 1 95 ? 2.824 -1.205 -18.819 1.00 65.94 95 ASP A CA 1
ATOM 698 C C . ASP A 1 95 ? 2.174 -2.234 -17.882 1.00 65.94 95 ASP A C 1
ATOM 700 O O . ASP A 1 95 ? 0.973 -2.158 -17.605 1.00 65.94 95 ASP A O 1
ATOM 704 N N . GLU A 1 96 ? 2.982 -3.141 -17.332 1.00 69.38 96 GLU A N 1
ATOM 705 C CA . GLU A 1 96 ? 2.587 -4.139 -16.347 1.00 69.38 96 GLU A CA 1
ATOM 706 C C . GLU A 1 96 ? 3.028 -3.695 -14.944 1.00 69.38 96 GLU A C 1
ATOM 708 O O . GLU A 1 96 ? 4.215 -3.572 -14.648 1.00 69.38 96 GLU A O 1
ATOM 713 N N . ASN A 1 97 ? 2.053 -3.419 -14.080 1.00 77.56 97 ASN A N 1
ATOM 714 C CA . ASN A 1 97 ? 2.257 -3.123 -12.668 1.00 77.56 97 ASN A CA 1
ATOM 715 C C . ASN A 1 97 ? 2.041 -4.396 -11.854 1.00 77.56 97 ASN A C 1
ATOM 717 O O . ASN A 1 97 ? 1.053 -5.095 -12.068 1.00 77.56 97 ASN A O 1
ATOM 721 N N . ARG A 1 98 ? 2.898 -4.634 -10.859 1.00 86.56 98 ARG A N 1
ATOM 722 C CA . ARG A 1 98 ? 2.714 -5.679 -9.849 1.00 86.56 98 ARG A CA 1
ATOM 723 C C . ARG A 1 98 ? 2.784 -5.057 -8.465 1.00 86.56 98 ARG A C 1
ATOM 725 O O . ARG A 1 98 ? 3.758 -4.393 -8.133 1.00 86.56 98 ARG A O 1
ATOM 732 N N . VAL A 1 99 ? 1.761 -5.280 -7.650 1.00 88.75 99 VAL A N 1
ATOM 733 C CA . VAL A 1 99 ? 1.721 -4.787 -6.272 1.00 88.75 99 VAL A CA 1
ATOM 734 C C . VAL A 1 99 ? 1.377 -5.902 -5.299 1.00 88.75 99 VAL A C 1
ATOM 736 O O . VAL A 1 99 ? 0.571 -6.785 -5.595 1.00 88.75 99 VAL A O 1
ATOM 739 N N . VAL A 1 100 ? 1.963 -5.824 -4.111 1.00 93.31 100 VAL A N 1
ATOM 740 C CA . VAL A 1 100 ? 1.594 -6.636 -2.954 1.00 93.31 100 VAL A CA 1
ATOM 741 C C . VAL A 1 100 ? 0.702 -5.789 -2.055 1.00 93.31 100 VAL A C 1
ATOM 743 O O . VAL A 1 100 ? 1.081 -4.696 -1.643 1.00 93.31 100 VAL A O 1
ATOM 746 N N . VAL A 1 101 ? -0.491 -6.282 -1.745 1.00 93.88 101 VAL A N 1
ATOM 747 C CA . VAL A 1 101 ? -1.422 -5.653 -0.807 1.00 93.88 101 VAL A CA 1
ATOM 748 C C . VAL A 1 101 ? -1.382 -6.424 0.503 1.00 93.88 101 VAL A C 1
ATOM 750 O O . VAL A 1 101 ? -1.609 -7.635 0.520 1.00 93.88 101 VAL A O 1
ATOM 753 N N . LEU A 1 102 ? -1.108 -5.721 1.598 1.00 95.69 102 LEU A N 1
ATOM 754 C CA . LEU A 1 102 ? -1.003 -6.295 2.935 1.00 95.69 102 LEU A CA 1
ATOM 755 C C . LEU A 1 102 ? -2.024 -5.651 3.866 1.00 95.69 102 LEU A C 1
ATOM 757 O O . LEU A 1 102 ? -2.139 -4.424 3.903 1.00 95.69 102 LEU A O 1
ATOM 761 N N . GLY A 1 103 ? -2.739 -6.481 4.616 1.00 94.56 103 GLY A N 1
ATOM 762 C CA . GLY A 1 103 ? -3.703 -6.060 5.623 1.00 94.56 103 GLY A CA 1
ATOM 763 C C . GLY A 1 103 ? -3.168 -6.177 7.041 1.00 94.56 103 GLY A C 1
ATOM 764 O O . GLY A 1 103 ? -2.303 -7.004 7.342 1.00 94.56 103 GLY A O 1
ATOM 765 N N . ARG A 1 104 ? -3.699 -5.334 7.931 1.00 92.06 104 ARG A N 1
ATOM 766 C CA . ARG A 1 104 ? -3.412 -5.383 9.374 1.00 92.06 104 ARG A CA 1
ATOM 767 C C . ARG A 1 104 ? -3.771 -6.736 9.998 1.00 92.06 104 ARG A C 1
ATOM 769 O O . ARG A 1 104 ? -3.131 -7.154 10.955 1.00 92.06 104 ARG A O 1
ATOM 776 N N . ASP A 1 105 ? -4.770 -7.412 9.446 1.00 91.00 105 ASP A N 1
ATOM 777 C CA . ASP A 1 105 ? -5.220 -8.756 9.822 1.00 91.00 105 ASP A CA 1
ATOM 778 C C . ASP A 1 105 ? -4.258 -9.879 9.383 1.00 91.00 105 ASP A C 1
ATOM 780 O O . ASP A 1 105 ? -4.533 -11.055 9.602 1.00 91.00 105 ASP A O 1
ATOM 784 N N . GLY A 1 106 ? -3.129 -9.532 8.757 1.00 92.31 106 GLY A N 1
ATOM 785 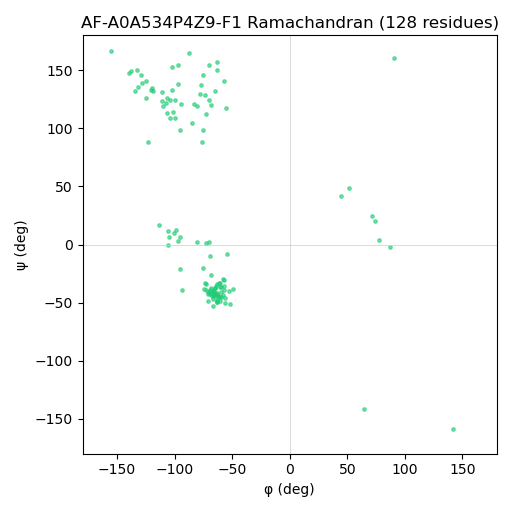C CA . GLY A 1 106 ? -2.182 -10.486 8.188 1.00 92.31 106 GLY A CA 1
ATOM 786 C C . GLY A 1 106 ? -2.510 -10.891 6.750 1.00 92.31 106 GLY A C 1
ATOM 787 O O . GLY A 1 106 ? -1.719 -11.616 6.142 1.00 92.31 106 GLY A O 1
ATOM 788 N N . GLY A 1 107 ? -3.617 -10.396 6.183 1.00 94.31 107 GLY A N 1
ATOM 789 C CA . GLY A 1 107 ? -4.021 -10.663 4.811 1.00 94.31 107 GLY A CA 1
ATOM 790 C C . GLY A 1 107 ? -2.949 -10.257 3.800 1.00 94.31 107 GLY A C 1
ATOM 791 O O . GLY A 1 107 ? -2.294 -9.223 3.936 1.00 94.31 107 GLY A O 1
ATOM 792 N N . ARG A 1 108 ? -2.783 -11.075 2.761 1.00 95.56 108 ARG A N 1
ATOM 793 C CA . ARG A 1 108 ? -1.827 -10.861 1.670 1.00 95.56 108 ARG A CA 1
ATOM 794 C C . ARG A 1 108 ? -2.516 -11.119 0.340 1.00 95.56 108 ARG A C 1
ATOM 796 O O . ARG A 1 108 ? -3.178 -12.140 0.177 1.00 95.56 108 ARG A O 1
ATOM 803 N N . ALA A 1 109 ? -2.341 -10.209 -0.607 1.00 94.62 109 ALA A N 1
ATOM 804 C CA . ALA A 1 109 ? -2.765 -10.394 -1.986 1.00 94.62 109 ALA A CA 1
ATOM 805 C C . ALA A 1 109 ? -1.702 -9.849 -2.938 1.00 94.62 109 ALA A C 1
ATOM 807 O O . ALA A 1 109 ? -1.034 -8.865 -2.632 1.00 94.62 109 ALA A O 1
ATOM 808 N N . GLU A 1 110 ? -1.572 -10.473 -4.099 1.00 94.50 110 GLU A N 1
ATOM 809 C CA . GLU A 1 110 ? -0.781 -9.948 -5.207 1.00 94.50 110 GLU A CA 1
ATOM 810 C C . GLU A 1 110 ? -1.727 -9.538 -6.327 1.00 94.50 110 GLU A C 1
ATOM 812 O O . GLU A 1 110 ? -2.612 -10.305 -6.704 1.00 94.50 110 GLU A O 1
ATOM 817 N N . LEU A 1 111 ? -1.543 -8.327 -6.846 1.00 91.44 111 LEU A N 1
ATOM 818 C CA . LEU A 1 111 ? -2.284 -7.808 -7.989 1.00 91.44 111 LEU A CA 1
ATOM 819 C C . LEU A 1 111 ? -1.286 -7.514 -9.104 1.00 91.44 111 LEU A C 1
ATOM 821 O O . LEU A 1 111 ? -0.261 -6.876 -8.861 1.00 91.44 111 LEU A O 1
ATOM 825 N N . ALA A 1 112 ? -1.589 -7.960 -10.319 1.00 90.00 112 ALA A N 1
ATOM 826 C CA . ALA A 1 112 ? -0.762 -7.712 -11.489 1.00 90.00 112 ALA A CA 1
ATOM 827 C C . ALA A 1 112 ? -1.624 -7.363 -12.705 1.00 90.00 112 ALA A C 1
ATOM 829 O O . ALA A 1 112 ? -2.754 -7.836 -12.827 1.00 90.00 112 ALA A O 1
ATOM 830 N N . GLY A 1 113 ? -1.089 -6.537 -13.600 1.00 88.94 113 GLY A N 1
ATOM 831 C CA . GLY A 1 113 ? -1.730 -6.178 -14.863 1.00 88.94 113 GLY A CA 1
ATOM 832 C C . GLY A 1 113 ? -1.514 -4.715 -15.224 1.00 88.94 113 GLY A C 1
ATOM 833 O O . GLY A 1 113 ? -0.594 -4.063 -14.734 1.00 88.94 113 GLY A O 1
ATOM 834 N N . THR A 1 114 ? -2.379 -4.169 -16.076 1.00 86.75 114 THR A N 1
ATOM 835 C CA . THR A 1 114 ? -2.310 -2.742 -16.417 1.00 86.75 114 THR A CA 1
ATOM 836 C C . THR A 1 114 ? -2.561 -1.872 -15.186 1.00 86.75 114 THR A C 1
ATOM 838 O O . THR A 1 114 ? -3.243 -2.279 -14.243 1.00 86.75 114 THR A O 1
ATOM 841 N N . LYS A 1 115 ? -2.079 -0.623 -15.210 1.00 78.19 115 LYS A N 1
ATOM 842 C CA . LYS A 1 115 ? -2.343 0.361 -14.140 1.00 78.19 115 LYS A CA 1
ATOM 843 C C . LYS A 1 115 ? -3.833 0.452 -13.782 1.00 78.19 115 LYS A C 1
ATOM 845 O O . LYS A 1 115 ? -4.174 0.566 -12.609 1.00 78.19 115 LYS A O 1
ATOM 850 N N . ARG A 1 116 ? -4.708 0.372 -14.792 1.00 82.31 116 ARG A N 1
ATOM 851 C CA . ARG A 1 116 ? -6.163 0.391 -14.613 1.00 82.31 116 ARG A CA 1
ATOM 852 C C . ARG A 1 116 ? -6.681 -0.894 -13.970 1.00 82.31 116 ARG A C 1
ATOM 854 O O . ARG A 1 116 ? -7.388 -0.804 -12.979 1.00 82.31 116 ARG A O 1
ATOM 861 N N . ALA A 1 117 ? -6.268 -2.060 -14.467 1.00 86.25 117 ALA A N 1
ATOM 862 C CA . ALA A 1 117 ? -6.687 -3.344 -13.904 1.00 86.25 117 ALA A CA 1
ATOM 863 C C . ALA A 1 117 ? -6.283 -3.489 -12.427 1.00 86.25 117 ALA A C 1
ATOM 865 O O . ALA A 1 117 ? -7.077 -3.939 -11.605 1.00 86.25 117 ALA A O 1
ATOM 866 N N . VAL A 1 118 ? -5.072 -3.047 -12.070 1.00 85.81 118 VAL A N 1
ATOM 867 C CA . VAL A 1 118 ? -4.608 -3.036 -10.674 1.00 85.81 118 VAL A CA 1
ATOM 868 C C . VAL A 1 118 ? -5.428 -2.064 -9.820 1.00 85.81 118 VAL A C 1
ATOM 870 O O . VAL A 1 118 ? -5.754 -2.394 -8.682 1.00 85.81 118 VAL A O 1
ATOM 873 N N . ALA A 1 119 ? -5.779 -0.885 -10.344 1.00 81.25 119 ALA A N 1
ATOM 874 C CA . ALA A 1 119 ? -6.612 0.080 -9.627 1.00 81.25 119 ALA A CA 1
ATOM 875 C C . ALA A 1 119 ? -8.033 -0.451 -9.377 1.00 81.25 119 ALA A C 1
ATOM 877 O O . ALA A 1 119 ? -8.532 -0.320 -8.260 1.00 81.25 119 ALA A O 1
ATOM 878 N N . ASP A 1 120 ? -8.643 -1.088 -10.379 1.00 84.81 120 ASP A N 1
ATOM 879 C CA . ASP A 1 120 ? -9.977 -1.684 -10.271 1.00 84.81 120 ASP A CA 1
ATOM 880 C C . ASP A 1 120 ? -9.977 -2.825 -9.234 1.00 84.81 120 ASP A C 1
ATOM 882 O O . ASP A 1 120 ? -10.767 -2.813 -8.291 1.00 84.81 120 ASP A O 1
ATOM 886 N N . ALA A 1 121 ? -9.005 -3.741 -9.312 1.00 88.62 121 ALA A N 1
ATOM 887 C CA . ALA A 1 121 ? -8.874 -4.840 -8.352 1.00 88.62 121 ALA A CA 1
ATOM 888 C C . ALA A 1 121 ? -8.574 -4.359 -6.918 1.00 88.62 121 ALA A C 1
ATOM 890 O O . ALA A 1 121 ? -9.052 -4.938 -5.937 1.00 88.62 121 ALA A O 1
ATOM 891 N N . LEU A 1 122 ? -7.786 -3.288 -6.771 1.00 85.94 122 LEU A N 1
ATOM 892 C CA . LEU A 1 122 ? -7.539 -2.667 -5.472 1.00 85.94 122 LEU A CA 1
ATOM 893 C C . LEU A 1 122 ? -8.817 -2.038 -4.905 1.00 85.94 122 LEU A C 1
ATOM 895 O O . LEU A 1 122 ? -9.080 -2.170 -3.708 1.00 85.94 122 LEU A O 1
ATOM 899 N N . TRP A 1 123 ? -9.607 -1.369 -5.745 1.00 88.00 123 TRP A N 1
ATOM 900 C CA . TRP A 1 123 ? -10.869 -0.764 -5.334 1.00 88.00 123 TRP A CA 1
ATOM 901 C C . TRP A 1 123 ? -11.873 -1.806 -4.842 1.00 88.00 123 TRP A C 1
ATOM 903 O O . TRP A 1 123 ? -12.452 -1.621 -3.771 1.00 88.00 123 TRP A O 1
ATOM 913 N N . ASP A 1 124 ? -12.016 -2.930 -5.547 1.00 88.31 124 ASP A N 1
ATOM 914 C CA . ASP A 1 124 ? -12.883 -4.032 -5.117 1.00 88.31 124 ASP A CA 1
ATOM 915 C C . ASP A 1 124 ? -12.498 -4.548 -3.726 1.00 88.31 124 ASP A C 1
ATOM 917 O O . ASP A 1 124 ? -13.356 -4.817 -2.880 1.00 88.31 124 ASP A O 1
ATOM 921 N N . ARG A 1 125 ? -11.193 -4.617 -3.446 1.00 87.44 125 ARG A N 1
ATOM 922 C CA . ARG A 1 125 ? -10.687 -5.064 -2.148 1.00 87.44 125 ARG A CA 1
ATOM 923 C C . ARG A 1 125 ? -10.900 -4.038 -1.039 1.00 87.44 125 ARG A C 1
ATOM 925 O O . ARG A 1 125 ? -11.243 -4.425 0.071 1.00 87.44 125 ARG A O 1
ATOM 932 N N . ILE A 1 126 ? -10.732 -2.748 -1.334 1.00 84.50 126 ILE A N 1
ATOM 933 C CA . ILE A 1 126 ? -11.047 -1.659 -0.398 1.00 84.50 126 ILE A CA 1
ATOM 934 C C . ILE A 1 126 ? -12.539 -1.667 -0.065 1.00 84.50 126 ILE A C 1
ATOM 936 O O . ILE A 1 126 ? -12.904 -1.563 1.102 1.00 84.50 126 ILE A O 1
ATOM 940 N N . ARG A 1 127 ? -13.399 -1.843 -1.073 1.00 85.44 127 ARG A N 1
ATOM 941 C CA . ARG A 1 127 ? -14.853 -1.868 -0.905 1.00 85.44 127 ARG A CA 1
ATOM 942 C C . ARG A 1 127 ? -15.326 -3.004 -0.001 1.00 85.44 127 ARG A C 1
ATOM 944 O O . ARG A 1 127 ? -16.295 -2.816 0.718 1.00 85.44 127 ARG A O 1
ATOM 951 N N . ALA A 1 128 ? -14.647 -4.149 -0.014 1.00 86.12 128 ALA A N 1
ATOM 952 C CA . ALA A 1 128 ? -14.964 -5.277 0.862 1.00 86.12 128 ALA A CA 1
ATOM 953 C C . ALA A 1 128 ? -14.652 -5.026 2.355 1.00 86.12 128 ALA A C 1
ATOM 955 O O . ALA A 1 128 ? -15.026 -5.844 3.191 1.00 86.12 128 ALA A O 1
ATOM 956 N N . LEU A 1 129 ? -13.953 -3.932 2.686 1.00 82.00 129 LEU A N 1
ATOM 957 C CA . LEU A 1 129 ? -13.593 -3.543 4.056 1.00 82.00 129 LEU A CA 1
ATOM 958 C C . LEU A 1 129 ? -14.420 -2.364 4.597 1.00 82.00 129 LEU A C 1
ATOM 960 O O . LEU A 1 129 ? -14.165 -1.920 5.718 1.00 82.00 129 LEU A O 1
ATOM 964 N N . LEU A 1 130 ? -15.345 -1.830 3.794 1.00 79.00 130 LEU A N 1
ATOM 965 C CA . LEU A 1 130 ? -16.263 -0.746 4.158 1.00 79.00 130 LEU A CA 1
ATOM 966 C C . LEU A 1 130 ? -17.604 -1.305 4.628 1.00 79.00 130 LEU A C 1
ATOM 968 O O . LEU A 1 130 ? -18.160 -0.706 5.573 1.00 7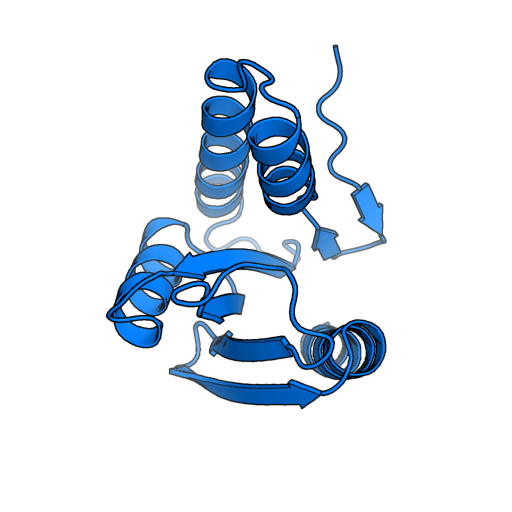9.00 130 LEU A O 1
#

pLDDT: mean 70.88, std 20.08, range [28.06, 95.75]

Mean predicted aligned error: 10.99 Å

Radius of gyration: 14.54 Å; Cα contacts (8 Å, |Δi|>4): 178; chains: 1; bounding box: 31×37×38 Å

Foldseek 3Di:
DDQDQPDDDLATDRCLVVVVLVCVVVVHPCVVSVVVSLCVLLVLLVVCVPPDSHRQFEAEEEDQPPQVVVQVVSCVNSNHQKYKYWHQVPHPPDQKTWIWMAGPVRDIDIDIGGPVRSVVVVVVVSVVVD

Secondary structure (DSSP, 8-state):
-----EEETTEEE-THHHHHHHHHHTT---HHHHHHHHHHHHHHHHHTTT-TTPPEEEEEEEESSSHHHHHHHHHHHTT-SEEEEEE-TT-S--SSEEEEEEETTS-EEEEEESHHHHHHHHHHHHHTT-

Sequence (130 aa):
MALAAVYFGPVVFLLATAVLVVGLWKGWNLGGVLYVAVAVLAGLGTRFAGAQGRPLLVGFAAETERVEENARDKLARKNLDLIVANEVSQGFAGDENRVVVLGRDGGRAELAGTKRAVADALWDRIRALL